Protein AF-A0A0N1HDZ0-F1 (afdb_monomer)

Secondary structure (DSSP, 8-state):
--EEEEETTEEEEE-SS--TT--PPPTT-S-HHHHHHHHHHTS-HHHHHHTS-GGG--SSSS-HHHHHHHHHHHTSTT---EE--S-TT-S---HHHHHTT-SEEEEETTEEEEEEEEEE-TTS--EEEEE-TTT--EEEEEHHHHHHHH---EEEEE-

Radius of gyration: 14.87 Å; Cα contacts (8 Å, |Δi|>4): 315; chains: 1; bounding box: 34×30×40 Å

pLDDT: mean 76.7, std 12.94, range [43.31, 93.0]

Sequence (159 aa):
MSIQWQDNGYTFYGKESLPLTARMQDPGSMECWAFCLGAVAGLPWSTVATHTALGDLTHGQNTANTNLLVERLNQLPGGPTLRLPARWYSPDWDGNKLRQMFPAAVAIDHHFVVALAIGKALGQPDAVRYWDPADAQIHTVTVDRFRQDFNPEFSVTRV

Foldseek 3Di:
DWDWDDDPQWTKTFAPDWPPLQAADDPPDLQLVLSQCCRQFVHHSVVLVVQADPVLDPDDPPDPSVVVSQVSQCPPDVGFAKDWDFDPPDVPPDSVVQNQFPQKWWQWDSHIKTWGIWIDHPPDAIKTWIAGSNVRDIDIDGPVCCCVVTVIHTIMHTD

Mean predicted aligned error: 7.42 Å

Structure (mmCIF, N/CA/C/O backbone):
data_AF-A0A0N1HDZ0-F1
#
_entry.id   AF-A0A0N1HDZ0-F1
#
loop_
_atom_site.group_PDB
_atom_site.id
_atom_site.type_symbol
_atom_site.label_atom_id
_atom_site.label_alt_id
_atom_site.label_comp_id
_atom_site.label_asym_id
_atom_site.label_entity_id
_atom_site.label_seq_id
_atom_site.pdbx_PDB_ins_code
_atom_site.Cartn_x
_atom_site.Cartn_y
_atom_site.Cartn_z
_atom_site.occupancy
_atom_site.B_iso_or_equiv
_atom_site.auth_seq_id
_atom_site.auth_comp_id
_atom_site.auth_asym_id
_atom_site.auth_atom_id
_atom_site.pdbx_PDB_model_num
ATOM 1 N N . MET A 1 1 ? -0.170 -17.285 6.762 1.00 47.69 1 MET A N 1
ATOM 2 C CA . MET A 1 1 ? -0.788 -17.061 8.090 1.00 47.69 1 MET A CA 1
ATOM 3 C C . MET A 1 1 ? -0.928 -15.562 8.322 1.00 47.69 1 MET A C 1
ATOM 5 O O . MET A 1 1 ? 0.073 -14.862 8.179 1.00 47.69 1 MET A O 1
ATOM 9 N N . SER A 1 2 ? -2.142 -15.066 8.598 1.00 54.31 2 SER A N 1
ATOM 10 C CA . SER A 1 2 ? -2.330 -13.698 9.108 1.00 54.31 2 SER A CA 1
ATOM 11 C C . SER A 1 2 ? -2.037 -13.709 10.603 1.00 54.31 2 SER A C 1
ATOM 13 O O . SER A 1 2 ? -2.593 -14.549 11.316 1.00 54.31 2 SER A O 1
ATOM 15 N N . ILE A 1 3 ? -1.180 -12.809 11.065 1.00 75.00 3 ILE A N 1
ATOM 16 C CA . ILE A 1 3 ? -0.841 -12.688 12.481 1.00 75.00 3 ILE A CA 1
ATOM 17 C C . ILE A 1 3 ? -1.828 -11.685 13.081 1.00 75.00 3 ILE A C 1
ATOM 19 O O . ILE A 1 3 ? -2.137 -10.667 12.457 1.00 75.00 3 ILE A O 1
ATOM 23 N N . GLN A 1 4 ? -2.372 -12.012 14.253 1.00 86.31 4 GLN A N 1
ATOM 24 C CA . GLN A 1 4 ? -3.048 -11.032 15.096 1.00 86.31 4 GLN A CA 1
ATOM 25 C C . GLN A 1 4 ? -2.147 -10.730 16.287 1.00 86.31 4 GLN A C 1
ATOM 27 O O . GLN A 1 4 ? -1.547 -11.652 16.842 1.00 86.31 4 GLN A O 1
ATOM 32 N N . TRP A 1 5 ? -2.052 -9.466 16.672 1.00 89.06 5 TRP A N 1
ATOM 33 C CA . TRP A 1 5 ? -1.257 -9.043 17.822 1.00 89.06 5 TRP A CA 1
ATOM 34 C C . TRP A 1 5 ? -1.881 -7.812 18.472 1.00 89.06 5 TRP A C 1
ATOM 36 O O . TRP A 1 5 ? -2.737 -7.150 17.881 1.00 89.06 5 TRP A O 1
ATOM 46 N N . GLN A 1 6 ? -1.481 -7.533 19.709 1.00 90.62 6 GLN A N 1
ATOM 47 C CA . GLN A 1 6 ? -1.923 -6.351 20.438 1.00 90.62 6 GLN A CA 1
ATOM 48 C C . GLN A 1 6 ? -0.822 -5.296 20.439 1.00 90.62 6 GLN A C 1
ATOM 50 O O . GLN A 1 6 ? 0.330 -5.616 20.716 1.00 90.62 6 GLN A O 1
ATOM 55 N N . ASP A 1 7 ? -1.183 -4.050 20.144 1.00 87.69 7 ASP A N 1
ATOM 56 C CA . ASP A 1 7 ? -0.290 -2.895 20.252 1.00 87.69 7 ASP A CA 1
ATOM 57 C C . ASP A 1 7 ? -1.113 -1.609 20.436 1.00 87.69 7 ASP A C 1
ATOM 59 O O . ASP A 1 7 ? -2.183 -1.471 19.842 1.00 87.69 7 ASP A O 1
ATOM 63 N N . ASN A 1 8 ? -0.637 -0.680 21.269 1.00 84.12 8 ASN A N 1
ATOM 64 C CA . ASN A 1 8 ? -1.257 0.628 21.537 1.00 84.12 8 ASN A CA 1
ATOM 65 C C . ASN A 1 8 ? -2.778 0.595 21.805 1.00 84.12 8 ASN A C 1
ATOM 67 O O . ASN A 1 8 ? -3.513 1.487 21.390 1.00 84.12 8 ASN A O 1
ATOM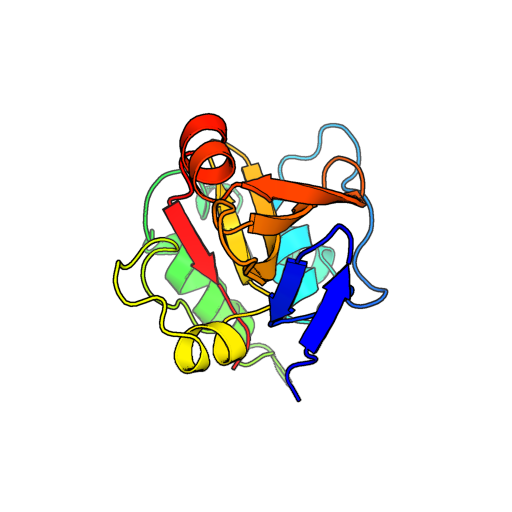 71 N N . GLY A 1 9 ? -3.268 -0.443 22.490 1.00 87.25 9 GLY A N 1
ATOM 72 C CA . GLY A 1 9 ? -4.691 -0.601 22.820 1.00 87.25 9 GLY A CA 1
ATOM 73 C C . GLY A 1 9 ? -5.566 -1.175 21.697 1.00 87.25 9 GLY A C 1
ATOM 74 O O . GLY A 1 9 ? -6.767 -1.337 21.903 1.00 87.25 9 GLY A O 1
ATOM 75 N N . TYR A 1 10 ? -4.984 -1.536 20.552 1.00 90.50 10 TYR A N 1
ATOM 76 C CA . TYR A 1 10 ? -5.660 -2.183 19.428 1.00 90.50 10 TYR A CA 1
ATOM 77 C C . TYR A 1 10 ? -5.313 -3.664 19.336 1.00 90.50 10 TYR A C 1
ATOM 79 O O . TYR A 1 10 ? -4.206 -4.088 19.662 1.00 90.50 10 TYR A O 1
ATOM 87 N N . THR A 1 11 ? -6.252 -4.453 18.813 1.00 90.75 11 THR A N 1
ATOM 88 C CA . THR A 1 11 ? -5.950 -5.763 18.226 1.00 90.75 11 THR A CA 1
ATOM 89 C C . THR A 1 11 ? -5.789 -5.587 16.721 1.00 90.75 11 THR A C 1
ATOM 91 O O . THR A 1 11 ? -6.763 -5.282 16.028 1.00 90.75 11 THR A O 1
ATOM 94 N N . PHE A 1 12 ? -4.566 -5.753 16.223 1.00 89.12 12 PHE A N 1
ATOM 95 C CA . PHE A 1 12 ? -4.237 -5.650 14.804 1.00 89.12 12 PHE A CA 1
ATOM 96 C C . PHE A 1 12 ? -4.409 -6.985 14.084 1.00 89.12 12 PHE A C 1
ATOM 98 O O . PHE A 1 12 ? -4.091 -8.043 14.624 1.00 89.12 12 PHE A O 1
ATOM 105 N N . TYR A 1 13 ? -4.881 -6.917 12.840 1.00 86.75 13 TYR A N 1
ATOM 106 C CA . TYR A 1 13 ? -5.035 -8.048 11.931 1.00 86.75 13 TYR A CA 1
ATOM 107 C C . TYR A 1 13 ? -4.288 -7.757 10.626 1.00 86.75 13 TYR A C 1
ATOM 109 O O . TYR A 1 13 ? -4.676 -6.853 9.883 1.00 86.75 13 TYR A O 1
ATOM 117 N N . GLY A 1 14 ? -3.230 -8.521 10.333 1.00 86.44 14 GLY A N 1
ATOM 118 C CA . GLY A 1 14 ? -2.449 -8.349 9.103 1.00 86.44 14 GLY A CA 1
ATOM 119 C C . GLY A 1 14 ? -1.011 -8.859 9.207 1.00 86.44 14 GLY A C 1
ATOM 120 O O . GLY A 1 14 ? -0.774 -10.015 9.581 1.00 86.44 14 GLY A O 1
ATOM 121 N N . LYS A 1 15 ? -0.059 -8.000 8.834 1.00 85.12 15 LYS A N 1
ATOM 122 C CA . LYS A 1 15 ? 1.391 -8.204 8.933 1.00 85.12 15 LYS A CA 1
ATOM 123 C C . LYS A 1 15 ? 2.004 -7.205 9.905 1.00 85.12 15 LYS A C 1
ATOM 125 O O . LYS A 1 15 ? 1.734 -6.017 9.814 1.00 85.12 15 LYS A O 1
ATOM 130 N N . GLU A 1 16 ? 2.855 -7.690 10.798 1.00 82.19 16 GLU A N 1
ATOM 131 C CA . GLU A 1 16 ? 3.542 -6.849 11.784 1.00 82.19 16 GLU A CA 1
ATOM 132 C C . GLU A 1 16 ? 4.690 -6.035 11.165 1.00 82.19 16 GLU A C 1
ATOM 134 O O . GLU A 1 16 ? 4.979 -4.924 11.601 1.00 82.19 16 GLU A O 1
ATOM 139 N N . SER A 1 17 ? 5.307 -6.563 10.106 1.00 80.19 17 SER A N 1
ATOM 140 C CA . SER A 1 17 ? 6.440 -5.952 9.416 1.00 80.19 17 SER A CA 1
ATOM 141 C C . SER A 1 17 ? 6.417 -6.231 7.912 1.00 80.19 17 SER A C 1
ATOM 143 O O . SER A 1 17 ? 5.708 -7.119 7.423 1.00 80.19 17 SER A O 1
ATOM 145 N N . LEU A 1 18 ? 7.206 -5.450 7.172 1.00 76.12 18 LEU A N 1
ATOM 146 C CA . LEU A 1 18 ? 7.520 -5.706 5.769 1.00 76.12 18 LEU A CA 1
ATOM 147 C C . LEU A 1 18 ? 8.693 -6.684 5.622 1.00 76.12 18 LEU A C 1
ATOM 149 O O . LEU A 1 18 ? 9.494 -6.830 6.548 1.00 76.12 18 LEU A O 1
ATOM 153 N N . PRO A 1 19 ? 8.832 -7.346 4.457 1.00 69.25 19 PRO A N 1
ATOM 154 C CA . PRO A 1 19 ? 10.052 -8.077 4.137 1.00 69.25 19 PRO A CA 1
ATOM 155 C C . PRO A 1 19 ? 11.285 -7.160 4.191 1.00 69.25 19 PRO A C 1
ATOM 157 O O . PRO A 1 19 ? 11.195 -5.968 3.908 1.00 69.25 19 PRO A O 1
ATOM 160 N N . LEU A 1 20 ? 12.454 -7.745 4.487 1.00 60.16 20 LEU A N 1
ATOM 161 C CA . LEU A 1 20 ? 13.751 -7.051 4.619 1.00 60.16 20 LEU A CA 1
ATOM 162 C C . LEU A 1 20 ? 14.170 -6.236 3.381 1.00 60.16 20 LEU A C 1
ATOM 164 O O . LEU A 1 20 ? 15.104 -5.444 3.445 1.00 60.16 20 LEU A O 1
ATOM 168 N N . THR A 1 21 ? 13.505 -6.447 2.247 1.00 63.72 21 THR A N 1
ATOM 169 C CA . THR A 1 21 ? 13.717 -5.699 1.005 1.00 63.72 21 THR A CA 1
ATOM 170 C C . THR A 1 21 ? 13.094 -4.301 1.024 1.00 63.72 21 THR A C 1
ATOM 172 O O . THR A 1 21 ? 13.402 -3.500 0.142 1.00 63.72 21 THR A O 1
ATOM 175 N N . ALA A 1 22 ? 12.239 -3.988 2.004 1.00 66.56 22 ALA A N 1
ATOM 176 C CA . ALA A 1 22 ? 11.711 -2.646 2.205 1.00 66.56 22 ALA A CA 1
ATOM 177 C C . ALA A 1 22 ? 12.818 -1.725 2.742 1.00 66.56 22 ALA A C 1
ATOM 179 O O . ALA A 1 22 ? 13.319 -1.907 3.850 1.00 66.56 22 ALA A O 1
ATOM 180 N N . ARG A 1 23 ? 13.204 -0.733 1.937 1.00 77.81 23 ARG A N 1
ATOM 181 C CA . ARG A 1 23 ? 14.175 0.309 2.293 1.00 77.81 23 ARG A CA 1
ATOM 182 C C . ARG A 1 23 ? 13.561 1.685 2.054 1.00 77.81 23 ARG A C 1
ATOM 184 O O . ARG A 1 23 ? 12.605 1.797 1.290 1.00 77.81 23 ARG A O 1
ATOM 191 N N . MET A 1 24 ? 14.150 2.708 2.666 1.00 82.88 24 MET A N 1
ATOM 192 C CA . MET A 1 24 ? 13.796 4.102 2.398 1.00 82.88 24 MET A CA 1
ATOM 193 C C . MET A 1 24 ? 13.996 4.422 0.916 1.00 82.88 24 MET A C 1
ATOM 195 O O . MET A 1 24 ? 15.003 4.026 0.318 1.00 82.88 24 MET A O 1
ATOM 199 N N . GLN A 1 25 ? 13.027 5.115 0.337 1.00 81.25 25 GLN A N 1
ATOM 200 C CA . GLN A 1 25 ? 13.143 5.695 -0.985 1.00 81.25 25 GLN A CA 1
ATOM 201 C C . GLN A 1 25 ? 14.222 6.780 -0.969 1.00 81.25 25 GLN A C 1
ATOM 203 O O . GLN A 1 25 ? 14.331 7.559 -0.023 1.00 81.25 25 GLN A O 1
ATOM 208 N N . ASP A 1 26 ? 15.032 6.829 -2.026 1.00 80.56 26 ASP A N 1
ATOM 209 C CA . ASP A 1 26 ? 16.070 7.846 -2.141 1.00 80.56 26 ASP A CA 1
ATOM 210 C C . ASP A 1 26 ? 15.406 9.246 -2.224 1.00 80.56 26 ASP A C 1
ATO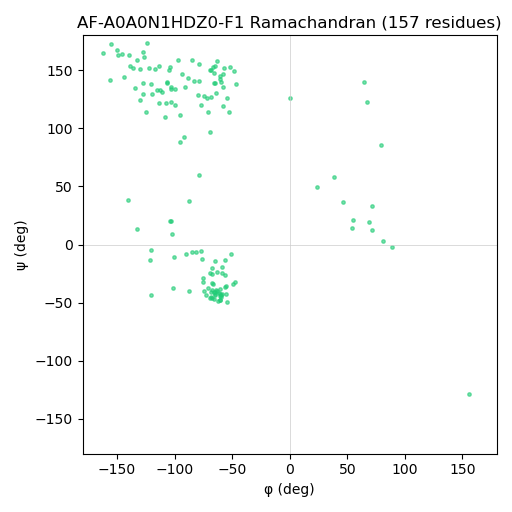M 212 O O . ASP A 1 26 ? 14.469 9.427 -3.015 1.00 80.56 26 ASP A O 1
ATOM 216 N N . PRO A 1 27 ? 15.839 10.241 -1.419 1.00 75.25 27 PRO A N 1
ATOM 217 C CA . PRO A 1 27 ? 15.208 11.559 -1.395 1.00 75.25 27 PRO A CA 1
ATOM 218 C C . PRO A 1 27 ? 15.140 12.194 -2.791 1.00 75.25 27 PRO A C 1
ATOM 220 O O . PRO A 1 27 ? 16.156 12.317 -3.474 1.00 75.25 27 PRO A O 1
ATOM 223 N N . GLY A 1 28 ? 13.942 12.608 -3.214 1.00 67.94 28 GLY A N 1
ATOM 224 C CA . GLY A 1 28 ? 13.703 13.213 -4.531 1.00 67.94 28 GLY A CA 1
ATOM 225 C C . GLY A 1 28 ? 13.377 12.229 -5.663 1.00 67.94 28 GLY A C 1
ATOM 226 O O . GLY A 1 28 ? 13.083 12.674 -6.770 1.00 67.94 28 GLY A O 1
ATOM 227 N N . SER A 1 29 ? 13.378 10.914 -5.413 1.00 78.12 29 SER A N 1
ATOM 228 C CA . SER A 1 29 ? 12.808 9.941 -6.354 1.00 78.12 29 SER A CA 1
ATOM 229 C C . SER A 1 29 ? 11.274 10.073 -6.412 1.00 78.12 29 SER A C 1
ATOM 231 O O . SER A 1 29 ? 10.622 10.409 -5.425 1.00 78.12 29 SER A O 1
ATOM 233 N N . MET A 1 30 ? 10.683 9.762 -7.567 1.00 76.94 30 MET A N 1
ATOM 234 C CA . MET A 1 30 ? 9.226 9.701 -7.786 1.00 76.94 30 MET A CA 1
ATOM 235 C C . MET A 1 30 ? 8.696 8.255 -7.847 1.00 76.94 30 MET A C 1
ATOM 237 O O . MET A 1 30 ? 7.641 7.977 -8.413 1.00 76.94 30 MET A O 1
ATOM 241 N N . GLU A 1 31 ? 9.454 7.305 -7.303 1.00 80.81 31 GLU A N 1
ATOM 242 C CA . GLU A 1 31 ? 9.231 5.865 -7.457 1.00 80.81 31 GLU A CA 1
ATOM 243 C C . GLU A 1 31 ? 8.605 5.200 -6.225 1.00 80.81 31 GLU A C 1
ATOM 245 O O . GLU A 1 31 ? 8.702 3.985 -6.085 1.00 80.81 31 GLU A O 1
ATOM 250 N N . CYS A 1 32 ? 7.946 5.939 -5.325 1.00 83.88 32 CYS A N 1
ATOM 251 C CA . CYS A 1 32 ? 7.328 5.390 -4.105 1.00 83.88 32 CYS A CA 1
ATOM 252 C C . CYS A 1 32 ? 6.451 4.152 -4.379 1.00 83.88 32 CYS A C 1
ATOM 254 O O . CYS A 1 32 ? 6.445 3.190 -3.604 1.00 83.88 32 CYS A O 1
ATOM 256 N N . TRP A 1 33 ? 5.790 4.125 -5.538 1.00 83.62 33 TRP A N 1
ATOM 257 C CA . TRP A 1 33 ? 5.042 2.986 -6.064 1.00 83.62 33 TRP A CA 1
ATOM 258 C C . TRP A 1 33 ? 5.900 1.728 -6.258 1.00 83.62 33 TRP A C 1
ATOM 260 O O . TRP A 1 33 ? 5.464 0.639 -5.893 1.00 83.62 33 TRP A O 1
ATOM 270 N N . ALA A 1 34 ? 7.122 1.846 -6.783 1.00 84.06 34 ALA A N 1
ATOM 271 C CA . ALA A 1 34 ? 8.022 0.725 -7.050 1.00 84.06 34 ALA A CA 1
ATOM 272 C C . ALA A 1 34 ? 8.496 0.087 -5.745 1.00 84.06 34 ALA A C 1
ATOM 274 O O . ALA A 1 34 ? 8.573 -1.138 -5.633 1.00 84.06 34 ALA A O 1
ATOM 275 N N . PHE A 1 35 ? 8.763 0.920 -4.738 1.00 87.62 35 PHE A N 1
ATOM 276 C CA . PHE A 1 35 ? 9.121 0.473 -3.396 1.00 87.62 35 PHE A CA 1
ATOM 277 C C . PHE A 1 35 ? 7.945 -0.249 -2.729 1.00 87.62 35 PHE A C 1
ATOM 279 O O . PHE A 1 35 ? 8.122 -1.356 -2.220 1.00 87.62 35 PHE A O 1
ATOM 286 N N . CYS A 1 36 ? 6.735 0.312 -2.794 1.00 87.81 36 CYS A N 1
ATOM 287 C CA . CYS A 1 36 ? 5.547 -0.298 -2.194 1.00 87.81 36 CYS A CA 1
ATOM 288 C C . CYS A 1 36 ? 5.132 -1.603 -2.884 1.00 87.81 36 CYS A C 1
ATOM 290 O O . CYS A 1 36 ? 4.883 -2.611 -2.220 1.00 87.81 36 CYS A O 1
ATOM 292 N N . LEU A 1 37 ? 5.093 -1.617 -4.218 1.00 84.69 37 LEU A N 1
ATOM 293 C CA . LEU A 1 37 ? 4.783 -2.816 -4.995 1.00 84.69 37 LEU A CA 1
ATOM 294 C C . LEU A 1 37 ? 5.862 -3.881 -4.820 1.00 84.69 37 LEU A C 1
ATOM 296 O O . LEU A 1 37 ? 5.523 -5.046 -4.632 1.00 84.69 37 LEU A O 1
ATOM 300 N N . GLY A 1 38 ? 7.142 -3.497 -4.805 1.00 84.69 38 GLY A N 1
ATOM 301 C CA . GLY A 1 38 ? 8.252 -4.403 -4.516 1.00 84.69 38 GLY A CA 1
ATOM 302 C C . GLY A 1 38 ? 8.124 -5.037 -3.132 1.00 84.69 38 GLY A C 1
ATOM 303 O O . GLY A 1 38 ? 8.225 -6.257 -2.999 1.00 84.69 38 GLY A O 1
ATOM 304 N N . ALA A 1 39 ? 7.796 -4.244 -2.111 1.00 87.00 39 ALA A N 1
ATOM 305 C CA . ALA A 1 39 ? 7.596 -4.733 -0.750 1.00 87.00 39 ALA A CA 1
ATOM 306 C C . ALA A 1 39 ? 6.445 -5.751 -0.648 1.00 87.00 39 ALA A C 1
ATOM 308 O O . ALA A 1 39 ? 6.590 -6.779 0.013 1.00 87.00 39 ALA A O 1
ATOM 309 N N . VAL A 1 40 ? 5.322 -5.518 -1.331 1.00 86.69 40 VAL A N 1
ATOM 310 C CA . VAL A 1 40 ? 4.175 -6.448 -1.332 1.00 86.69 40 VAL A CA 1
ATOM 311 C C . VAL A 1 40 ? 4.441 -7.691 -2.183 1.00 86.69 40 VAL A C 1
ATOM 313 O O . VAL A 1 40 ? 4.103 -8.809 -1.790 1.00 86.69 40 VAL A O 1
ATOM 316 N N . ALA A 1 41 ? 5.081 -7.515 -3.336 1.00 82.75 41 ALA A N 1
ATOM 317 C CA . ALA A 1 41 ? 5.471 -8.595 -4.233 1.00 82.75 41 ALA A CA 1
ATOM 318 C C . ALA A 1 41 ? 6.585 -9.480 -3.654 1.00 82.75 41 ALA A C 1
ATOM 320 O O . ALA A 1 41 ? 6.695 -10.650 -4.020 1.00 82.75 41 ALA A O 1
ATOM 321 N N . GLY A 1 42 ? 7.396 -8.948 -2.736 1.00 82.88 42 GLY A N 1
ATOM 322 C CA . GLY A 1 42 ? 8.653 -9.566 -2.320 1.00 82.88 42 GLY A CA 1
ATOM 323 C C . GLY A 1 42 ? 9.728 -9.483 -3.409 1.00 82.88 42 GLY A C 1
ATOM 324 O O . GLY A 1 42 ? 10.531 -10.400 -3.542 1.00 82.88 42 GLY A O 1
ATOM 325 N N . LEU A 1 43 ? 9.718 -8.409 -4.201 1.00 83.06 43 LEU A N 1
ATOM 326 C CA . LEU A 1 43 ? 10.684 -8.124 -5.262 1.00 83.06 43 LEU A CA 1
ATOM 327 C C . LEU A 1 43 ? 11.524 -6.886 -4.906 1.00 83.06 43 LEU A C 1
ATOM 329 O O . LEU A 1 43 ? 11.046 -6.003 -4.188 1.00 83.06 43 LEU A O 1
ATOM 333 N N . PRO A 1 44 ? 12.756 -6.764 -5.428 1.00 85.25 44 PRO A N 1
ATOM 334 C CA . PRO A 1 44 ? 13.493 -5.508 -5.370 1.00 85.25 44 PRO A CA 1
ATOM 335 C C . PRO A 1 44 ? 12.727 -4.383 -6.079 1.00 85.25 44 PRO A C 1
ATOM 337 O O . PRO A 1 44 ? 12.189 -4.584 -7.170 1.00 85.25 44 PRO A O 1
ATOM 340 N N . TRP A 1 45 ? 12.736 -3.179 -5.499 1.00 83.94 45 TRP A N 1
ATOM 341 C CA . TRP A 1 45 ? 12.102 -1.995 -6.099 1.00 83.94 45 TRP A CA 1
ATOM 342 C C . TRP A 1 45 ? 12.623 -1.724 -7.520 1.00 83.94 45 TRP A C 1
ATOM 344 O O . TRP A 1 45 ? 11.851 -1.352 -8.393 1.00 83.94 45 TRP A O 1
ATOM 354 N N . SER A 1 46 ? 13.908 -1.984 -7.781 1.00 85.06 46 SER A N 1
ATOM 355 C CA . SER A 1 46 ? 14.537 -1.784 -9.090 1.00 85.06 46 SER A CA 1
ATOM 356 C C . SER A 1 46 ? 13.999 -2.741 -10.156 1.00 85.06 46 SER A C 1
ATOM 358 O O . SER A 1 46 ? 13.858 -2.364 -11.321 1.00 85.06 46 SER A O 1
ATOM 360 N N . THR A 1 47 ? 13.634 -3.968 -9.772 1.00 84.69 47 THR A N 1
ATOM 361 C CA . THR A 1 47 ? 12.948 -4.912 -10.664 1.00 84.69 47 THR A CA 1
ATOM 362 C C . THR A 1 47 ? 11.575 -4.373 -11.047 1.00 84.69 47 THR A C 1
ATOM 364 O O . THR A 1 47 ? 11.201 -4.440 -12.211 1.00 84.69 47 THR A O 1
ATOM 367 N N . VAL A 1 48 ? 10.849 -3.779 -10.099 1.00 81.56 48 VAL A N 1
ATOM 368 C CA . VAL A 1 48 ? 9.550 -3.156 -10.380 1.00 81.56 48 VAL A CA 1
ATOM 369 C C . VAL A 1 48 ? 9.722 -1.904 -11.250 1.00 81.56 48 VAL A C 1
ATOM 371 O O . VAL A 1 48 ? 9.037 -1.760 -12.261 1.00 81.56 48 VAL A O 1
ATOM 374 N N . ALA A 1 49 ? 10.689 -1.044 -10.923 1.00 78.88 49 ALA A N 1
ATOM 375 C CA . ALA A 1 49 ? 10.954 0.202 -11.637 1.00 78.88 49 ALA A CA 1
ATOM 376 C C . ALA A 1 49 ? 11.298 -0.026 -13.118 1.00 78.88 49 ALA A C 1
ATOM 378 O O . ALA A 1 49 ? 10.754 0.632 -13.996 1.00 78.88 49 ALA A O 1
ATOM 379 N N . THR A 1 50 ? 12.139 -1.021 -13.409 1.00 78.62 50 THR A N 1
ATOM 380 C CA . THR A 1 50 ? 12.561 -1.358 -14.783 1.00 78.62 50 THR A CA 1
ATOM 381 C C . THR A 1 50 ? 11.443 -1.917 -15.667 1.00 78.62 50 THR A C 1
ATOM 383 O O . THR A 1 50 ? 11.559 -1.863 -16.889 1.00 78.62 50 THR A O 1
ATOM 386 N N . HIS A 1 51 ? 10.358 -2.425 -15.078 1.00 73.75 51 HIS A N 1
ATOM 387 C CA . HIS A 1 51 ? 9.229 -3.017 -15.806 1.00 73.75 51 HIS A CA 1
ATOM 388 C C . HIS A 1 51 ? 8.013 -2.079 -15.913 1.00 73.75 51 HIS A C 1
ATOM 390 O O . HIS A 1 51 ? 6.950 -2.484 -16.395 1.00 73.75 51 HIS A O 1
ATOM 396 N N . THR A 1 52 ? 8.174 -0.815 -15.510 1.00 65.56 52 THR A N 1
ATOM 397 C CA . THR A 1 52 ? 7.104 0.189 -15.485 1.00 65.56 52 THR A CA 1
ATOM 398 C C . THR A 1 52 ? 7.556 1.444 -16.224 1.00 65.56 52 THR A C 1
ATOM 400 O O . THR A 1 52 ? 8.630 1.970 -15.942 1.00 65.56 52 THR A O 1
ATOM 403 N N . ALA A 1 53 ? 6.760 1.961 -17.164 1.00 60.91 53 ALA A N 1
ATOM 404 C CA . ALA A 1 53 ? 7.036 3.281 -17.726 1.00 60.91 53 ALA A CA 1
ATOM 405 C C . ALA A 1 53 ? 6.543 4.358 -16.744 1.00 60.91 53 ALA A C 1
ATOM 407 O O . ALA A 1 53 ? 5.473 4.215 -16.167 1.00 60.91 53 ALA A O 1
ATOM 408 N N . LEU A 1 54 ? 7.273 5.463 -16.559 1.00 55.31 54 LEU A N 1
ATOM 409 C CA . LEU A 1 54 ? 6.880 6.538 -15.622 1.00 55.31 54 LEU A CA 1
ATOM 410 C C . LEU A 1 54 ? 5.472 7.121 -15.893 1.00 55.31 54 LEU A C 1
ATOM 412 O O . LEU A 1 54 ? 4.820 7.597 -14.969 1.00 55.31 54 LEU A O 1
ATOM 416 N N . GLY A 1 55 ? 4.984 7.052 -17.138 1.00 51.75 55 GLY A N 1
ATOM 417 C CA . GLY A 1 55 ? 3.622 7.460 -17.516 1.00 51.75 55 GLY A CA 1
ATOM 418 C C . GLY A 1 55 ? 2.523 6.457 -17.140 1.00 51.75 55 GLY A C 1
ATOM 419 O O . GLY A 1 55 ? 1.339 6.749 -17.300 1.00 51.75 55 GLY A O 1
ATOM 420 N N . ASP A 1 56 ? 2.891 5.283 -16.623 1.00 52.53 56 ASP A N 1
ATOM 421 C CA . ASP A 1 56 ? 1.952 4.217 -16.286 1.00 52.53 56 ASP A CA 1
ATOM 422 C C . ASP A 1 56 ? 1.266 4.442 -14.915 1.00 52.53 56 ASP A C 1
ATOM 424 O O . ASP A 1 56 ? 0.344 3.720 -14.547 1.00 52.53 56 ASP A O 1
ATOM 428 N N . LEU A 1 57 ? 1.667 5.453 -14.136 1.00 55.25 57 LEU A N 1
ATOM 429 C CA . LEU A 1 57 ? 1.177 5.638 -12.758 1.00 55.25 57 LEU A CA 1
ATOM 430 C C . LEU A 1 57 ? 0.727 7.067 -12.426 1.00 55.25 57 LEU A C 1
ATOM 432 O O . LEU A 1 57 ? 0.496 7.396 -11.264 1.00 55.25 57 LEU A O 1
ATOM 436 N N . THR A 1 58 ? 0.552 7.918 -13.437 1.00 48.88 58 THR A N 1
ATOM 437 C CA . THR A 1 58 ? -0.002 9.265 -13.259 1.00 48.88 58 THR A CA 1
ATOM 438 C C . THR A 1 58 ? -1.489 9.206 -12.890 1.00 48.88 58 THR A C 1
ATOM 440 O O . THR A 1 58 ? -2.332 9.117 -13.775 1.00 48.88 58 THR A O 1
ATOM 443 N N . HIS A 1 59 ? -1.757 9.302 -11.582 1.00 45.94 59 HIS A N 1
ATOM 444 C CA . HIS A 1 59 ? -3.032 9.602 -10.908 1.00 45.94 59 HIS A CA 1
ATOM 445 C C . HIS A 1 59 ? -4.195 8.610 -11.063 1.00 45.94 59 HIS A C 1
ATOM 447 O O . HIS A 1 59 ? -4.538 8.186 -12.161 1.00 45.94 59 HIS A O 1
ATOM 453 N N . GLY A 1 60 ? -4.923 8.384 -9.965 1.00 43.31 60 GLY A N 1
ATOM 454 C CA . GLY A 1 60 ? -6.379 8.491 -10.028 1.00 43.31 60 GLY A CA 1
ATOM 455 C C . GLY A 1 60 ? -7.130 7.309 -10.616 1.00 43.31 60 GLY A C 1
ATOM 456 O O . GLY A 1 60 ? -7.541 7.389 -11.765 1.00 43.31 60 GLY A O 1
A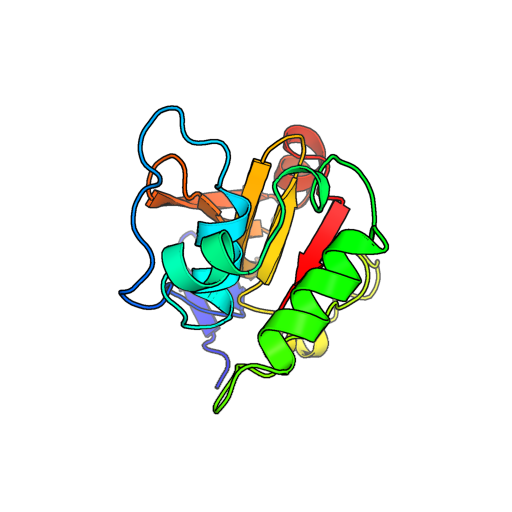TOM 457 N N . GLN A 1 61 ? -7.447 6.302 -9.794 1.00 45.75 61 GLN A N 1
ATOM 458 C CA . GLN A 1 61 ? -8.245 5.091 -10.105 1.00 45.75 61 GLN A CA 1
ATOM 459 C C . GLN A 1 61 ? -7.618 4.111 -11.089 1.00 45.75 61 GLN A C 1
ATOM 461 O O . GLN A 1 61 ? -7.459 4.462 -12.244 1.00 45.75 61 GLN A O 1
ATOM 466 N N . ASN A 1 62 ? -7.447 2.850 -10.658 1.00 51.88 62 ASN A N 1
ATOM 467 C CA . ASN A 1 62 ? -7.445 1.616 -11.466 1.00 51.88 62 ASN A CA 1
ATOM 468 C C . ASN A 1 62 ? -7.089 1.817 -12.951 1.00 51.88 62 ASN A C 1
ATOM 470 O O . ASN A 1 62 ? -7.838 1.404 -13.842 1.00 51.88 62 ASN A O 1
ATOM 474 N N . THR A 1 63 ? -5.992 2.532 -13.213 1.00 55.41 63 THR A N 1
ATOM 475 C CA . THR A 1 63 ? -5.716 2.995 -14.565 1.00 55.41 63 THR A CA 1
ATOM 476 C C . THR A 1 63 ? -5.404 1.743 -15.367 1.00 55.41 63 THR A C 1
ATOM 478 O O . THR A 1 63 ? -4.909 0.749 -14.816 1.00 55.41 63 THR A O 1
ATOM 481 N N . ALA A 1 64 ? -5.699 1.739 -16.668 1.00 57.25 64 ALA A N 1
ATOM 482 C CA . ALA A 1 64 ? -5.284 0.634 -17.538 1.00 57.25 64 ALA A CA 1
ATOM 483 C C . ALA A 1 64 ? -3.797 0.293 -17.317 1.00 57.25 64 ALA A C 1
ATOM 485 O O . ALA A 1 64 ? -3.405 -0.867 -17.316 1.00 57.25 64 ALA A O 1
ATOM 486 N N . ASN A 1 65 ? -3.009 1.315 -16.994 1.00 64.69 65 ASN A N 1
ATOM 487 C CA . ASN A 1 65 ? -1.593 1.232 -16.722 1.00 64.69 65 ASN A CA 1
ATOM 488 C C . ASN A 1 65 ? -1.235 0.543 -15.383 1.00 64.69 65 ASN A C 1
ATOM 490 O O . ASN A 1 65 ? -0.292 -0.244 -15.342 1.00 64.69 65 ASN A O 1
ATOM 494 N N . THR A 1 66 ? -2.010 0.742 -14.308 1.00 67.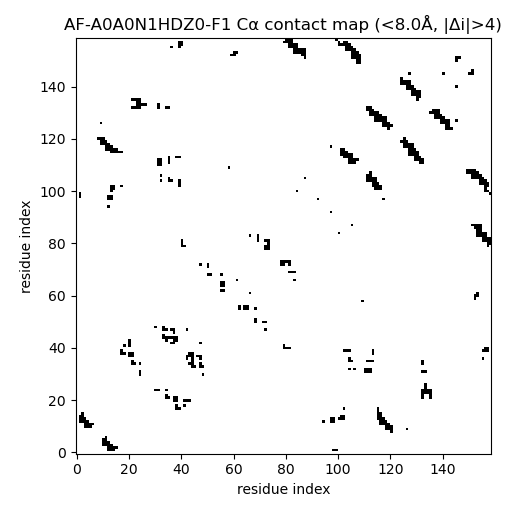50 66 THR A N 1
ATOM 495 C CA . THR A 1 66 ? -1.822 -0.002 -13.043 1.00 67.50 66 THR A CA 1
ATOM 496 C C . THR A 1 66 ? -2.178 -1.482 -13.209 1.00 67.50 66 THR A C 1
ATOM 498 O O . THR A 1 66 ? -1.462 -2.353 -12.715 1.00 67.50 66 THR A O 1
ATOM 501 N N . ASN A 1 67 ? -3.263 -1.781 -13.935 1.00 72.56 67 ASN A N 1
ATOM 502 C CA . ASN A 1 67 ? -3.633 -3.159 -14.278 1.00 72.56 67 ASN A CA 1
ATOM 503 C C . ASN A 1 67 ? -2.532 -3.825 -15.108 1.00 72.56 67 ASN A C 1
ATOM 505 O O . ASN A 1 67 ? -2.068 -4.907 -14.759 1.00 72.56 67 ASN A O 1
ATOM 509 N N . LEU A 1 68 ? -2.048 -3.128 -16.137 1.00 72.31 68 LEU A N 1
ATOM 510 C CA . LEU A 1 68 ? -0.959 -3.585 -16.993 1.00 72.31 68 LEU A CA 1
ATOM 511 C C . LEU A 1 68 ? 0.337 -3.820 -16.207 1.00 72.31 68 LEU A C 1
ATOM 513 O O . LEU A 1 68 ? 1.041 -4.791 -16.468 1.00 72.31 68 LEU A O 1
ATOM 517 N N . LEU A 1 69 ? 0.654 -2.973 -15.226 1.00 75.00 69 LEU A N 1
ATOM 518 C CA . LEU A 1 69 ? 1.793 -3.186 -14.338 1.00 75.00 69 LEU A CA 1
ATOM 519 C C . LEU A 1 69 ? 1.635 -4.470 -13.515 1.00 75.00 69 LEU A C 1
ATOM 521 O O . LEU A 1 69 ? 2.549 -5.290 -13.474 1.00 75.00 69 LEU A O 1
ATOM 525 N N . VAL A 1 70 ? 0.477 -4.672 -12.885 1.00 78.75 70 VAL A N 1
ATOM 526 C CA . VAL A 1 70 ? 0.193 -5.893 -12.115 1.00 78.75 70 VAL A CA 1
ATOM 527 C C . VAL A 1 70 ? 0.267 -7.134 -13.008 1.00 78.75 70 VAL A C 1
ATOM 529 O O . VAL A 1 70 ? 0.890 -8.122 -12.624 1.00 78.75 70 VAL A O 1
ATOM 532 N N . GLU A 1 71 ? -0.284 -7.075 -14.220 1.00 78.19 71 GLU A N 1
ATOM 533 C CA . GLU A 1 71 ? -0.176 -8.142 -15.220 1.00 78.19 71 GLU A CA 1
ATOM 534 C C . GLU A 1 71 ? 1.279 -8.428 -15.607 1.00 78.19 71 GLU A C 1
ATOM 536 O O . GLU A 1 71 ? 1.697 -9.586 -15.585 1.00 78.19 71 GLU A O 1
ATOM 541 N N . ARG A 1 72 ? 2.077 -7.394 -15.901 1.00 78.25 72 ARG A N 1
ATOM 542 C CA . ARG A 1 72 ? 3.506 -7.533 -16.234 1.00 78.25 72 ARG A CA 1
ATOM 543 C C . ARG A 1 72 ? 4.295 -8.165 -15.092 1.00 78.25 72 ARG A C 1
ATOM 545 O O . ARG A 1 72 ? 5.094 -9.064 -15.336 1.00 78.25 72 ARG A O 1
ATOM 552 N N . LEU A 1 73 ? 4.056 -7.736 -13.852 1.00 81.75 73 LEU A N 1
ATOM 553 C CA . LEU A 1 73 ? 4.708 -8.310 -12.672 1.00 81.75 73 LEU A CA 1
ATOM 554 C C . LEU A 1 73 ? 4.320 -9.783 -12.472 1.00 81.75 73 LEU A C 1
ATOM 556 O O . LEU A 1 73 ? 5.188 -10.599 -12.167 1.00 81.75 73 LEU A O 1
ATOM 560 N N . ASN A 1 74 ? 3.053 -10.137 -12.707 1.00 83.44 74 ASN A N 1
ATOM 561 C CA . ASN A 1 74 ? 2.569 -11.521 -12.644 1.00 83.44 74 ASN A CA 1
ATOM 562 C C . ASN A 1 74 ? 3.149 -12.418 -13.754 1.00 83.44 74 ASN A C 1
ATOM 564 O O . ASN A 1 74 ? 3.216 -13.633 -13.586 1.00 83.44 74 ASN A O 1
ATOM 568 N N . GLN A 1 75 ? 3.559 -11.840 -14.887 1.00 82.88 75 GLN A N 1
ATOM 569 C CA . GLN A 1 75 ? 4.151 -12.561 -16.022 1.00 82.88 75 GLN A CA 1
ATOM 570 C C . GLN A 1 75 ? 5.664 -12.793 -15.890 1.00 82.88 75 GLN A C 1
ATOM 572 O O . GLN A 1 75 ? 6.245 -13.497 -16.719 1.00 82.88 75 GLN A O 1
ATOM 577 N N . LEU A 1 76 ? 6.320 -12.230 -14.870 1.00 81.38 76 LEU A N 1
ATOM 578 C CA . LEU A 1 76 ? 7.742 -12.473 -14.636 1.00 81.38 76 LEU A CA 1
ATOM 579 C C . LEU A 1 76 ? 8.001 -13.976 -14.391 1.00 81.38 76 LEU A C 1
ATOM 581 O O . LEU A 1 76 ? 7.208 -14.635 -13.714 1.00 81.38 76 LEU A O 1
ATOM 585 N N . PRO A 1 77 ? 9.112 -14.552 -14.888 1.00 75.88 77 PRO A N 1
ATOM 586 C CA . PRO A 1 77 ? 9.495 -15.920 -14.547 1.00 75.88 77 PRO A CA 1
ATOM 587 C C . PRO A 1 77 ? 9.666 -16.084 -13.028 1.00 75.88 77 PRO A C 1
ATOM 589 O O . PRO A 1 77 ? 10.488 -15.403 -12.419 1.00 75.88 77 PRO A O 1
ATOM 592 N N . GLY A 1 78 ? 8.878 -16.969 -12.405 1.00 72.06 78 GLY A N 1
ATOM 593 C CA . GLY A 1 78 ? 8.826 -17.089 -10.937 1.00 72.06 78 GLY A CA 1
ATOM 594 C C . GLY A 1 78 ? 8.176 -15.886 -10.237 1.00 72.06 78 GLY A C 1
ATOM 595 O O . GLY A 1 78 ? 8.413 -15.664 -9.049 1.00 72.06 78 GLY A O 1
ATOM 596 N N . GLY A 1 79 ? 7.397 -15.099 -10.983 1.00 67.44 79 GLY A N 1
ATOM 597 C CA . GLY A 1 79 ? 6.780 -13.857 -10.547 1.00 67.44 79 GLY A CA 1
ATOM 598 C C . GLY A 1 79 ? 5.764 -14.032 -9.415 1.00 67.44 79 GLY A C 1
ATOM 599 O O . GLY A 1 79 ? 5.237 -15.126 -9.188 1.00 67.44 79 GLY A O 1
ATOM 600 N N . PRO A 1 80 ? 5.497 -12.952 -8.664 1.00 79.50 80 PRO A N 1
ATOM 601 C CA . PRO A 1 80 ? 4.484 -12.943 -7.619 1.00 79.50 80 PRO A CA 1
ATOM 602 C C . PRO A 1 80 ? 3.085 -13.130 -8.219 1.00 79.50 80 PRO A C 1
ATOM 604 O O . PRO A 1 80 ? 2.824 -12.712 -9.339 1.00 79.50 80 PRO A O 1
ATOM 607 N N . THR A 1 81 ? 2.154 -13.671 -7.434 1.00 83.50 81 THR A N 1
ATOM 608 C CA . THR A 1 81 ? 0.724 -13.600 -7.761 1.00 83.50 81 THR A CA 1
ATOM 609 C C . THR A 1 81 ? 0.139 -12.364 -7.090 1.00 83.50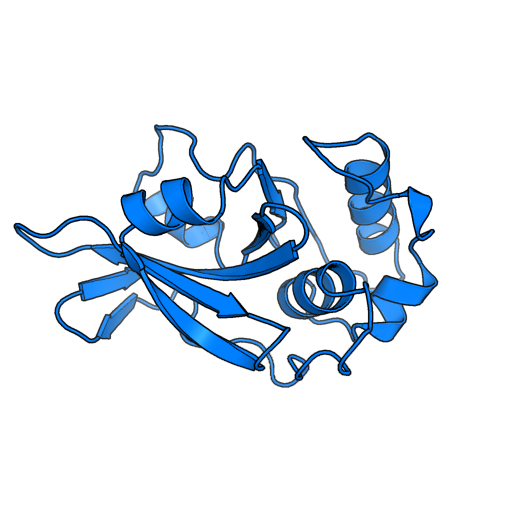 81 THR A C 1
ATOM 611 O O . THR A 1 81 ? -0.233 -12.401 -5.919 1.00 83.50 81 THR A O 1
ATOM 614 N N . LEU A 1 82 ? 0.102 -11.243 -7.800 1.00 81.62 82 LEU A N 1
ATOM 615 C CA . LEU A 1 82 ? -0.527 -10.003 -7.357 1.00 81.62 82 LEU A CA 1
ATOM 616 C C . LEU A 1 82 ? -1.968 -9.919 -7.860 1.00 81.62 82 LEU A C 1
ATOM 618 O O . LEU A 1 82 ? -2.298 -10.356 -8.964 1.00 81.62 82 LEU A O 1
ATOM 622 N N . ARG A 1 83 ? -2.827 -9.303 -7.052 1.00 77.38 83 ARG A N 1
ATOM 623 C CA . ARG A 1 83 ? -4.200 -8.943 -7.405 1.00 77.38 83 ARG A CA 1
ATOM 624 C C . ARG A 1 83 ? -4.465 -7.481 -7.072 1.00 77.38 83 ARG A C 1
ATOM 626 O O . ARG A 1 83 ? -3.922 -6.950 -6.103 1.00 77.38 83 ARG A O 1
ATOM 633 N N . LEU A 1 84 ? -5.364 -6.874 -7.837 1.00 70.12 84 LEU A N 1
ATOM 634 C CA . LEU A 1 84 ? -5.988 -5.590 -7.529 1.00 70.12 84 LEU A CA 1
ATOM 635 C C . LEU A 1 84 ? -7.326 -5.858 -6.831 1.00 70.12 84 LEU A C 1
ATOM 637 O O . LEU A 1 84 ? -8.343 -6.029 -7.507 1.00 70.12 84 LEU A O 1
ATOM 641 N N . PRO A 1 85 ? -7.371 -5.991 -5.493 1.00 59.62 85 PRO A N 1
ATOM 642 C CA . PRO A 1 85 ? -8.643 -5.974 -4.799 1.00 59.62 85 PRO A CA 1
ATOM 643 C C . PRO A 1 85 ? -9.260 -4.579 -4.959 1.00 59.62 85 PRO A C 1
ATOM 645 O O . PRO A 1 85 ? -8.572 -3.561 -4.895 1.00 59.62 85 PRO A O 1
ATOM 648 N N . ALA A 1 86 ? -10.570 -4.538 -5.196 1.00 54.50 86 ALA A N 1
ATOM 649 C CA . ALA A 1 86 ? -11.329 -3.298 -5.299 1.00 54.50 86 ALA A CA 1
ATOM 650 C C . ALA A 1 86 ? -11.031 -2.337 -4.129 1.00 54.50 86 ALA A C 1
ATOM 652 O O . ALA A 1 86 ? -10.745 -2.789 -3.023 1.00 54.50 86 ALA A O 1
ATOM 653 N N . ARG A 1 87 ? -11.125 -1.026 -4.418 1.00 59.28 87 ARG A N 1
ATOM 654 C CA . ARG A 1 87 ? -11.025 0.157 -3.532 1.00 59.28 87 ARG A CA 1
ATOM 655 C C . ARG A 1 87 ? -10.778 -0.144 -2.046 1.00 59.28 87 ARG A C 1
ATOM 657 O O . ARG A 1 87 ? -11.604 -0.779 -1.388 1.00 59.28 87 ARG A O 1
ATOM 664 N N . TRP A 1 88 ? -9.731 0.476 -1.493 1.00 55.12 88 TRP A N 1
AT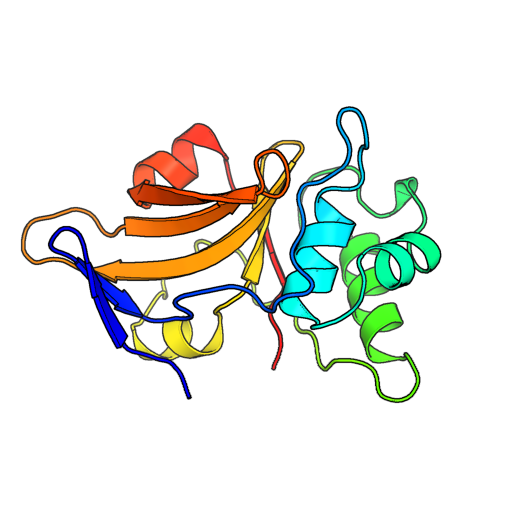OM 665 C CA . TRP A 1 88 ? -9.311 0.411 -0.081 1.00 55.12 88 TRP A CA 1
ATOM 666 C C . TRP A 1 88 ? -10.411 0.710 0.967 1.00 55.12 88 TRP A C 1
ATOM 668 O O . TRP A 1 88 ? -10.208 0.565 2.160 1.00 55.12 88 TRP A O 1
ATOM 678 N N . TYR A 1 89 ? -11.595 1.152 0.565 1.00 54.97 89 TYR A N 1
ATOM 679 C CA . TYR A 1 89 ? -12.685 1.532 1.466 1.00 54.97 89 TYR A CA 1
ATOM 680 C C . TYR A 1 89 ? -14.036 1.076 0.926 1.00 54.97 89 TYR A C 1
ATOM 682 O O . TYR A 1 89 ? -15.044 1.774 1.052 1.00 54.97 89 TYR A O 1
ATOM 690 N N . SER A 1 90 ? -14.078 -0.118 0.331 1.00 54.44 90 SER A N 1
ATOM 691 C CA . SER A 1 90 ? -15.343 -0.853 0.306 1.00 54.44 90 SER A CA 1
ATOM 692 C C . SER A 1 90 ? -15.965 -0.834 1.720 1.00 54.44 90 SER A C 1
ATOM 694 O O . SER A 1 90 ? -15.242 -0.956 2.699 1.00 54.44 90 SER A O 1
ATOM 696 N N . PRO A 1 91 ? -17.276 -0.645 1.890 1.00 46.06 91 PRO A N 1
ATOM 697 C CA . PRO A 1 91 ? -17.909 -0.749 3.207 1.00 46.06 91 PRO A CA 1
ATOM 698 C C . PRO A 1 91 ? -17.832 -2.176 3.792 1.00 46.06 91 PRO A C 1
ATOM 700 O O . PRO A 1 91 ? -18.014 -2.362 4.992 1.00 46.06 91 PRO A O 1
ATOM 703 N N . ASP A 1 92 ? -17.493 -3.179 2.975 1.00 51.59 92 ASP A N 1
ATOM 704 C CA . ASP A 1 92 ? -17.543 -4.603 3.332 1.00 51.59 92 ASP A CA 1
ATOM 705 C C . ASP A 1 92 ? -16.263 -5.129 4.010 1.00 51.59 92 ASP A C 1
ATOM 707 O O . ASP A 1 92 ? -15.834 -6.259 3.757 1.00 51.59 92 ASP A O 1
ATOM 711 N N . TRP A 1 93 ? -15.618 -4.325 4.859 1.00 56.88 93 TRP A N 1
ATOM 712 C CA . TRP A 1 93 ? -14.360 -4.668 5.545 1.00 56.88 93 TRP A CA 1
ATOM 713 C C . TRP A 1 93 ? -14.637 -5.584 6.747 1.00 56.88 93 TRP A C 1
ATOM 715 O O . TRP A 1 93 ? -14.365 -5.262 7.907 1.00 56.88 93 TRP A O 1
ATOM 725 N N . ASP A 1 94 ? -15.222 -6.752 6.465 1.00 54.94 94 ASP A N 1
ATOM 726 C CA . ASP A 1 94 ? -15.358 -7.825 7.442 1.00 54.94 94 ASP A CA 1
ATOM 727 C C . ASP A 1 94 ? -13.971 -8.371 7.832 1.00 54.94 94 ASP A C 1
ATOM 729 O O . ASP A 1 94 ? -13.023 -8.387 7.041 1.00 54.94 94 ASP A O 1
ATOM 733 N N . GLY A 1 95 ? -13.830 -8.811 9.085 1.00 52.41 95 GLY A N 1
ATOM 734 C CA . GLY A 1 95 ? -12.547 -9.245 9.651 1.00 52.41 95 GLY A CA 1
ATOM 735 C C . GLY A 1 95 ? -11.863 -10.401 8.908 1.00 52.41 95 GLY A C 1
ATOM 736 O O . GLY A 1 95 ? -10.654 -10.572 9.059 1.00 52.41 95 GLY A O 1
ATOM 737 N N . ASN A 1 96 ? -12.594 -11.179 8.104 1.00 54.94 96 ASN A N 1
ATOM 738 C CA . ASN A 1 96 ? -12.049 -12.300 7.340 1.00 54.94 96 ASN A CA 1
ATOM 739 C C . ASN A 1 96 ? -11.517 -11.855 5.971 1.00 54.94 96 ASN A C 1
ATOM 741 O O . ASN A 1 96 ? -10.432 -12.292 5.584 1.00 54.94 96 ASN A O 1
ATOM 745 N N . LYS A 1 97 ? -12.210 -10.946 5.274 1.00 58.38 97 LYS A N 1
ATOM 746 C CA . LYS A 1 97 ? -11.730 -10.308 4.035 1.00 58.38 97 LYS A CA 1
ATOM 747 C C . LYS A 1 97 ? -10.479 -9.473 4.287 1.00 58.38 97 LYS A C 1
ATOM 749 O O . LYS A 1 97 ? -9.519 -9.565 3.526 1.00 58.38 97 LYS A O 1
ATOM 754 N N . LEU A 1 98 ? -10.445 -8.757 5.411 1.00 55.56 98 LEU A N 1
ATOM 755 C CA . LEU A 1 98 ? -9.297 -7.964 5.854 1.00 55.56 98 LEU A CA 1
ATOM 756 C C . LEU A 1 98 ? -8.012 -8.789 5.930 1.00 55.56 98 LEU A C 1
ATOM 758 O O . LEU A 1 98 ? -7.005 -8.422 5.337 1.00 55.56 98 LEU A O 1
ATOM 762 N N . ARG A 1 99 ? -8.049 -9.958 6.579 1.00 57.06 99 ARG A N 1
ATOM 763 C CA . ARG A 1 99 ? -6.874 -10.835 6.762 1.00 57.06 99 ARG A CA 1
ATOM 764 C C . ARG A 1 99 ? -6.228 -11.291 5.455 1.00 57.06 99 ARG A C 1
ATOM 766 O O . ARG A 1 99 ? -5.050 -11.637 5.462 1.00 57.06 99 ARG A O 1
ATOM 773 N N . GLN A 1 100 ? -6.989 -11.319 4.365 1.00 57.88 100 GLN A N 1
ATOM 774 C CA . GLN A 1 100 ? -6.511 -11.742 3.052 1.00 57.88 100 GLN A CA 1
ATOM 775 C C . GLN A 1 100 ? -5.957 -10.577 2.221 1.00 57.88 100 GLN A C 1
ATOM 777 O O . GLN A 1 100 ? -5.404 -10.808 1.151 1.00 57.88 100 GLN A O 1
ATOM 782 N N . MET A 1 101 ? -6.120 -9.333 2.675 1.00 70.69 101 MET A N 1
ATOM 783 C CA . MET A 1 101 ? -5.742 -8.143 1.915 1.00 70.69 101 MET A CA 1
ATOM 784 C C . MET A 1 101 ? -4.412 -7.524 2.346 1.00 70.69 101 MET A C 1
ATOM 786 O O . MET A 1 101 ? -3.919 -6.661 1.634 1.00 70.69 101 MET A O 1
ATOM 790 N N . PHE A 1 102 ? -3.821 -7.941 3.470 1.00 80.56 102 PHE A N 1
ATOM 791 C CA . PHE A 1 102 ? -2.581 -7.346 3.977 1.00 80.56 102 PHE A CA 1
ATOM 792 C C . PHE A 1 102 ? -1.351 -8.254 3.777 1.00 80.56 102 PHE A C 1
ATOM 794 O O . PHE A 1 102 ? -1.424 -9.461 4.037 1.00 80.56 102 PHE A O 1
ATOM 801 N N . PRO A 1 103 ? -0.187 -7.693 3.399 1.00 85.94 103 PRO A N 1
ATOM 802 C CA . PRO A 1 103 ? 0.064 -6.269 3.185 1.00 85.94 103 PRO A CA 1
ATOM 803 C C . PRO A 1 103 ? -0.482 -5.808 1.824 1.00 85.94 103 PRO A C 1
ATOM 805 O O . PRO A 1 103 ? -0.626 -6.616 0.902 1.00 85.94 103 PRO A O 1
ATOM 808 N N . ALA A 1 104 ? -0.783 -4.517 1.696 1.00 85.88 104 ALA A N 1
ATOM 809 C CA . ALA A 1 104 ? -1.252 -3.934 0.444 1.00 85.88 104 ALA A CA 1
ATOM 810 C C . ALA A 1 104 ? -0.533 -2.629 0.123 1.00 85.88 104 ALA A C 1
ATOM 812 O O . ALA A 1 104 ? -0.431 -1.759 0.981 1.00 85.88 104 ALA A O 1
ATOM 813 N N . ALA A 1 105 ? -0.099 -2.466 -1.122 1.00 86.94 105 ALA A N 1
ATOM 814 C CA . ALA A 1 105 ? 0.381 -1.195 -1.633 1.00 86.94 105 ALA A CA 1
ATOM 815 C C . ALA A 1 105 ? -0.856 -0.348 -1.910 1.00 86.94 105 ALA A C 1
ATOM 817 O O . ALA A 1 105 ? -1.725 -0.776 -2.667 1.00 86.94 105 ALA A O 1
ATOM 818 N N . VAL A 1 106 ? -0.963 0.803 -1.262 1.00 84.12 106 VAL A N 1
ATOM 819 C CA . VAL A 1 106 ? -2.111 1.701 -1.347 1.00 84.12 106 VAL A CA 1
ATOM 820 C C . VAL A 1 106 ? -1.651 2.971 -2.035 1.00 84.12 106 VAL A C 1
ATOM 822 O O . VAL A 1 106 ? -0.724 3.631 -1.562 1.00 84.12 106 VAL A O 1
ATOM 825 N N . ALA A 1 107 ? -2.301 3.295 -3.148 1.00 80.00 107 ALA A N 1
ATOM 826 C CA . ALA A 1 107 ? -2.139 4.596 -3.772 1.00 80.00 107 ALA A CA 1
ATOM 827 C C . ALA A 1 107 ? -2.896 5.629 -2.944 1.00 80.00 107 ALA A C 1
ATOM 829 O O . ALA A 1 107 ? -4.080 5.442 -2.639 1.00 80.00 107 ALA A O 1
ATOM 830 N N . ILE A 1 108 ? -2.195 6.692 -2.589 1.00 78.12 108 ILE A N 1
ATOM 831 C CA . ILE A 1 108 ? -2.710 7.865 -1.898 1.00 78.12 108 ILE A CA 1
ATOM 832 C C . ILE A 1 108 ? -2.389 9.109 -2.727 1.00 78.12 108 ILE A C 1
ATOM 834 O O . ILE A 1 108 ? -1.694 9.014 -3.741 1.00 78.12 108 ILE A O 1
ATOM 838 N N . ASP A 1 109 ? -2.900 10.268 -2.321 1.00 76.06 109 ASP A N 1
ATOM 839 C CA . ASP A 1 109 ? -2.687 11.510 -3.057 1.00 76.06 109 ASP A CA 1
ATOM 840 C C . ASP A 1 109 ? -1.191 11.767 -3.318 1.00 76.06 109 ASP A C 1
ATOM 842 O O . ASP A 1 109 ? -0.393 11.927 -2.394 1.00 76.06 109 ASP A O 1
ATOM 846 N N . HIS A 1 110 ? -0.807 11.727 -4.598 1.00 74.44 110 HIS A N 1
ATOM 847 C CA . HIS A 1 110 ? 0.567 11.870 -5.096 1.00 74.44 110 HIS A CA 1
ATOM 848 C C . HIS A 1 110 ? 1.635 10.927 -4.492 1.00 74.44 110 HIS A C 1
ATOM 850 O O . HIS A 1 110 ? 2.827 11.154 -4.710 1.00 74.44 110 HIS A O 1
ATOM 856 N N . HIS A 1 111 ? 1.261 9.860 -3.776 1.00 83.94 111 HIS A N 1
ATOM 857 C CA . HIS A 1 111 ? 2.213 8.989 -3.073 1.00 83.94 111 HIS A CA 1
ATOM 858 C C . HIS A 1 111 ? 1.728 7.533 -2.970 1.00 83.94 111 HIS A C 1
ATOM 860 O O . HIS A 1 111 ? 0.574 7.212 -3.248 1.00 83.94 111 HIS A O 1
ATOM 866 N N . PHE A 1 112 ? 2.616 6.619 -2.583 1.00 85.44 112 PHE A N 1
ATOM 867 C CA . PHE A 1 112 ? 2.265 5.232 -2.280 1.00 85.44 112 PHE A CA 1
ATOM 868 C C . PHE A 1 112 ? 2.791 4.856 -0.907 1.00 85.44 112 PHE A C 1
ATOM 870 O O . PHE A 1 112 ? 3.931 5.156 -0.566 1.00 85.44 112 PHE A O 1
ATOM 877 N N . VAL A 1 113 ? 1.968 4.123 -0.165 1.00 89.00 113 VAL A N 1
ATOM 878 C CA . VAL A 1 113 ? 2.326 3.526 1.125 1.00 89.00 113 VAL A CA 1
ATOM 879 C C . VAL A 1 113 ? 1.999 2.039 1.115 1.00 89.00 113 VAL A C 1
ATOM 881 O O . VAL A 1 113 ? 1.254 1.560 0.256 1.00 89.00 113 VAL A O 1
ATOM 884 N N . VAL A 1 114 ? 2.514 1.281 2.082 1.00 90.12 114 VAL A N 1
ATOM 885 C CA . VAL A 1 114 ? 2.094 -0.110 2.286 1.00 90.12 114 VAL A CA 1
ATOM 886 C C . VAL A 1 114 ? 1.270 -0.214 3.552 1.00 90.12 114 VAL A C 1
ATOM 888 O O . VAL A 1 114 ? 1.796 -0.139 4.658 1.00 90.12 114 VAL A O 1
ATOM 891 N N . ALA A 1 115 ? -0.026 -0.446 3.414 1.00 89.56 115 ALA A N 1
ATOM 892 C CA . ALA A 1 115 ? -0.859 -0.787 4.548 1.00 89.56 115 ALA A CA 1
ATOM 893 C C . ALA A 1 115 ? -0.539 -2.212 5.022 1.00 89.56 115 ALA A C 1
ATOM 895 O O . ALA A 1 115 ? -0.568 -3.175 4.251 1.00 89.56 115 ALA A O 1
ATOM 896 N N . LEU A 1 116 ? -0.226 -2.338 6.308 1.00 89.69 116 LEU A N 1
ATOM 897 C CA . LEU A 1 116 ? 0.262 -3.566 6.934 1.00 89.69 116 LEU A CA 1
ATOM 898 C C . LEU A 1 116 ? -0.825 -4.293 7.712 1.00 89.69 116 LEU A C 1
ATOM 900 O O . LEU A 1 116 ? -0.863 -5.523 7.711 1.00 89.69 116 LEU A O 1
ATOM 904 N N . ALA A 1 117 ? -1.700 -3.548 8.384 1.00 88.62 117 ALA A N 1
ATOM 905 C CA . ALA A 1 117 ? -2.776 -4.117 9.180 1.00 88.62 117 ALA A CA 1
ATOM 906 C C . ALA A 1 117 ? -3.874 -3.102 9.490 1.00 88.62 117 ALA A C 1
ATOM 908 O O . ALA A 1 117 ? -3.673 -1.887 9.415 1.00 88.62 117 ALA A O 1
ATOM 909 N N . ILE A 1 118 ? -5.013 -3.636 9.924 1.00 87.44 118 ILE A N 1
ATOM 910 C CA . ILE A 1 118 ? -6.105 -2.880 10.536 1.00 87.44 118 ILE A CA 1
ATOM 911 C C . ILE A 1 118 ? -6.218 -3.235 12.019 1.00 87.44 118 ILE A C 1
ATOM 913 O O . ILE A 1 118 ? -6.193 -4.410 12.388 1.00 87.44 118 ILE A O 1
ATOM 917 N N . GLY A 1 119 ? -6.299 -2.217 12.866 1.00 89.31 119 GLY A N 1
ATOM 918 C CA . GLY A 1 119 ? -6.463 -2.315 14.309 1.00 89.31 119 GLY A CA 1
ATOM 919 C C . GLY A 1 119 ? -7.913 -2.083 14.701 1.00 89.31 119 GLY A C 1
ATOM 920 O O . GLY A 1 119 ? -8.528 -1.126 14.240 1.00 89.31 119 GLY A O 1
ATOM 921 N N . LYS A 1 120 ? -8.447 -2.935 15.580 1.00 88.62 120 LYS A N 1
ATOM 922 C CA . LYS A 1 120 ? -9.771 -2.755 16.193 1.00 88.62 120 LYS A CA 1
ATOM 923 C C . LYS A 1 120 ? -9.655 -2.680 17.710 1.00 88.62 120 LYS A C 1
ATOM 925 O O . LYS A 1 120 ? -8.910 -3.460 18.307 1.00 88.62 120 LYS A O 1
ATOM 930 N N . ALA A 1 121 ? -10.404 -1.772 18.324 1.00 88.12 121 ALA A N 1
ATOM 931 C CA . ALA A 1 121 ? -10.446 -1.582 19.770 1.00 88.12 121 ALA A CA 1
ATOM 932 C C . ALA A 1 121 ? -11.866 -1.221 20.224 1.00 88.12 121 ALA A C 1
ATOM 934 O O . ALA A 1 121 ? -12.603 -0.529 19.524 1.00 88.12 121 ALA A O 1
ATOM 935 N N . LEU A 1 122 ? -12.274 -1.706 21.400 1.00 86.38 122 LEU A N 1
ATOM 936 C CA . LEU A 1 122 ? -13.606 -1.419 21.929 1.00 86.38 122 LEU A CA 1
ATOM 937 C C . LEU A 1 122 ? -13.715 0.067 22.295 1.00 86.38 122 LEU A C 1
ATOM 939 O O . LEU A 1 122 ? -12.897 0.578 23.057 1.00 86.38 122 LEU A O 1
ATOM 943 N N . GLY A 1 123 ? -14.740 0.743 21.771 1.00 85.44 123 GLY A N 1
ATOM 944 C CA . GLY A 1 123 ? -14.996 2.156 22.064 1.00 85.44 123 GLY A CA 1
ATOM 945 C C . GLY A 1 123 ? -13.994 3.132 21.437 1.00 85.44 123 GLY A C 1
ATOM 946 O O . GLY A 1 123 ? -13.998 4.302 21.806 1.00 85.44 123 GLY A O 1
ATOM 947 N N . GLN A 1 124 ? -13.153 2.676 20.504 1.00 88.00 124 GLN A N 1
ATOM 948 C CA . GLN A 1 124 ? -12.220 3.519 19.756 1.00 88.00 124 GLN A CA 1
ATOM 949 C C . GLN A 1 124 ? -12.477 3.384 18.247 1.00 88.00 124 GLN A C 1
ATOM 951 O O . GLN A 1 124 ? -12.951 2.334 17.808 1.00 88.00 124 GLN A O 1
ATOM 956 N N . PRO A 1 125 ? -12.175 4.418 17.443 1.00 87.81 125 PRO A N 1
ATOM 957 C CA . PRO A 1 125 ? -12.201 4.305 15.988 1.00 87.81 125 PRO A CA 1
ATOM 958 C C . PRO A 1 125 ? -11.216 3.239 15.502 1.00 87.81 125 PRO A C 1
ATOM 960 O O . PRO A 1 125 ? -10.130 3.120 16.059 1.00 87.81 125 PRO A O 1
ATOM 963 N N . ASP A 1 126 ? -11.555 2.511 14.438 1.00 87.56 126 ASP A N 1
ATOM 964 C CA . ASP A 1 126 ? -10.619 1.573 13.811 1.00 87.56 126 ASP A CA 1
ATOM 965 C C . ASP A 1 126 ? -9.339 2.307 13.353 1.00 87.56 126 ASP A C 1
ATOM 967 O O . ASP A 1 126 ? -9.376 3.471 12.937 1.00 87.56 126 ASP A O 1
ATOM 971 N N . ALA A 1 127 ? -8.199 1.620 13.411 1.00 89.25 127 ALA A N 1
ATOM 972 C CA . ALA A 1 127 ? -6.885 2.163 13.075 1.00 89.25 127 ALA A CA 1
ATOM 973 C C . ALA A 1 127 ? -6.249 1.445 11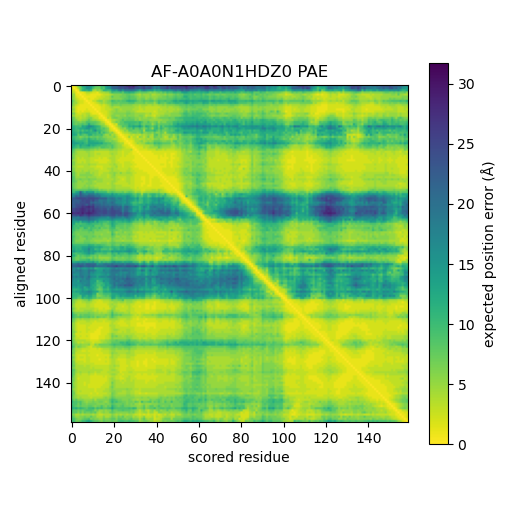.881 1.00 89.25 127 ALA A C 1
ATOM 975 O O . ALA A 1 127 ? -6.465 0.256 11.665 1.00 89.25 127 ALA A O 1
ATOM 976 N N . VAL A 1 128 ? -5.414 2.147 11.123 1.00 88.62 128 VAL A N 1
ATOM 977 C CA . VAL A 1 128 ? -4.568 1.588 10.066 1.00 88.62 128 VAL A CA 1
ATOM 978 C C . VAL A 1 128 ? -3.121 1.702 10.502 1.00 88.62 128 VAL A C 1
ATOM 980 O O . VAL A 1 128 ? -2.672 2.769 10.924 1.00 88.62 128 VAL A O 1
ATOM 983 N N . ARG A 1 129 ? -2.387 0.601 10.351 1.00 91.25 129 ARG A N 1
ATOM 984 C CA . ARG A 1 129 ? -0.931 0.596 10.434 1.00 91.25 129 ARG A CA 1
ATOM 985 C C . ARG A 1 129 ? -0.367 0.514 9.027 1.00 91.25 129 ARG A C 1
ATOM 987 O O . ARG A 1 129 ? -0.696 -0.423 8.296 1.00 91.25 129 ARG A O 1
ATOM 994 N N . TYR A 1 130 ? 0.454 1.480 8.645 1.00 91.31 130 TYR A N 1
ATOM 995 C CA . TYR A 1 130 ? 1.034 1.555 7.308 1.00 91.31 130 TYR A CA 1
ATOM 996 C C . TYR A 1 130 ? 2.516 1.904 7.377 1.00 91.31 130 TYR A C 1
ATOM 998 O O . TYR A 1 130 ? 2.972 2.532 8.323 1.00 91.31 130 TYR A O 1
ATOM 1006 N N . TRP A 1 131 ? 3.264 1.464 6.380 1.00 93.00 131 TRP A N 1
ATOM 1007 C CA . TRP A 1 131 ? 4.654 1.825 6.168 1.00 93.00 131 TRP A CA 1
ATOM 1008 C C . TRP A 1 131 ? 4.753 2.856 5.053 1.00 93.00 131 TRP A C 1
ATOM 1010 O O . TRP A 1 131 ? 4.113 2.686 4.010 1.00 93.00 131 TRP A O 1
ATOM 1020 N N . ASP A 1 132 ? 5.559 3.889 5.265 1.00 91.25 132 ASP A N 1
ATOM 1021 C CA . ASP A 1 132 ? 5.807 4.932 4.277 1.00 91.25 132 ASP A CA 1
ATOM 1022 C C . ASP A 1 132 ? 7.226 4.781 3.690 1.00 91.25 132 ASP A C 1
ATOM 1024 O O . ASP A 1 132 ? 8.207 4.798 4.437 1.00 91.25 132 ASP A O 1
ATOM 1028 N N . PRO A 1 133 ? 7.385 4.616 2.362 1.00 89.25 133 PRO A N 1
ATOM 1029 C CA . PRO A 1 133 ? 8.707 4.543 1.746 1.00 89.25 133 PRO A CA 1
ATOM 1030 C C . PRO A 1 133 ? 9.527 5.829 1.898 1.00 89.25 133 PRO A C 1
ATOM 1032 O O . PRO A 1 133 ? 10.752 5.749 1.831 1.00 89.25 133 PRO A O 1
ATOM 1035 N N . ALA A 1 134 ? 8.904 6.993 2.102 1.00 87.19 134 ALA A N 1
ATOM 1036 C CA . ALA A 1 134 ? 9.599 8.275 2.191 1.00 87.19 134 ALA A CA 1
ATOM 1037 C C . ALA A 1 134 ? 10.493 8.381 3.437 1.00 87.19 134 ALA A C 1
ATOM 1039 O O . ALA A 1 134 ? 11.566 8.977 3.369 1.00 87.19 134 ALA A O 1
ATOM 1040 N N . ASP A 1 135 ? 10.082 7.779 4.557 1.00 89.44 135 ASP A N 1
ATOM 1041 C CA . ASP A 1 135 ? 10.832 7.777 5.822 1.00 89.44 135 ASP A CA 1
ATOM 1042 C C . ASP A 1 135 ? 11.209 6.368 6.320 1.00 89.44 135 ASP A C 1
ATOM 1044 O O . ASP A 1 135 ? 11.930 6.213 7.313 1.00 89.44 135 ASP A O 1
ATOM 1048 N N . ALA A 1 136 ? 10.747 5.332 5.615 1.00 87.00 136 ALA A N 1
ATOM 1049 C CA . ALA A 1 136 ? 10.861 3.924 5.973 1.00 87.00 136 ALA A CA 1
ATOM 1050 C C . ALA A 1 136 ? 10.300 3.563 7.360 1.00 87.00 136 ALA A C 1
ATOM 1052 O O . ALA A 1 136 ? 10.666 2.518 7.908 1.00 87.00 136 ALA A O 1
ATOM 1053 N N . GLN A 1 137 ? 9.415 4.384 7.924 1.00 89.19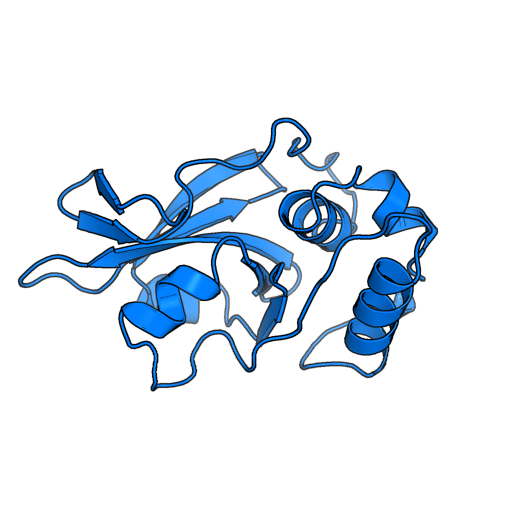 137 GLN A N 1
ATOM 1054 C CA . GLN A 1 137 ? 8.805 4.165 9.230 1.00 89.19 137 GLN A CA 1
ATOM 1055 C C . GLN A 1 137 ? 7.428 3.519 9.113 1.00 89.19 137 GLN A C 1
ATOM 1057 O O . GLN A 1 137 ? 6.756 3.563 8.081 1.00 89.19 137 GLN A O 1
ATOM 1062 N N . ILE A 1 138 ? 7.011 2.896 10.215 1.00 91.12 138 ILE A N 1
ATOM 1063 C CA . ILE A 1 138 ? 5.658 2.375 10.376 1.00 91.12 138 ILE A CA 1
ATOM 1064 C C . ILE A 1 138 ? 4.849 3.367 11.205 1.00 91.12 138 ILE A C 1
ATOM 1066 O O . ILE A 1 138 ? 5.144 3.615 12.373 1.00 91.12 138 ILE A O 1
ATOM 1070 N N . HIS A 1 139 ? 3.776 3.862 10.609 1.00 92.12 139 HIS A N 1
ATOM 1071 C CA . HIS A 1 139 ? 2.848 4.823 11.178 1.00 92.12 139 HIS A CA 1
ATOM 1072 C C . HIS A 1 139 ? 1.553 4.138 11.601 1.00 92.12 139 HIS A C 1
ATOM 1074 O O . HIS A 1 139 ? 1.156 3.108 11.051 1.00 92.12 139 HIS A O 1
ATOM 1080 N N . THR A 1 140 ? 0.877 4.715 12.59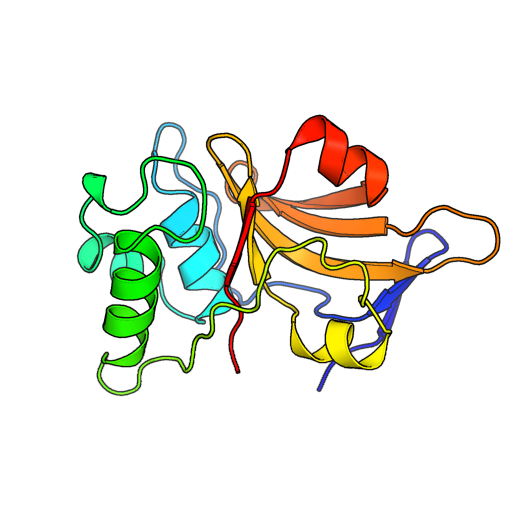4 1.00 92.31 140 THR A N 1
ATOM 1081 C CA . THR A 1 140 ? -0.463 4.293 13.022 1.00 92.31 140 THR A CA 1
ATOM 1082 C C . THR A 1 140 ? -1.367 5.510 13.110 1.00 92.31 140 THR A C 1
ATOM 1084 O O . THR A 1 140 ? -1.061 6.466 13.819 1.00 92.31 140 THR A O 1
ATOM 1087 N N . VAL A 1 141 ? -2.491 5.467 12.403 1.00 91.38 141 VAL A N 1
ATOM 1088 C CA . VAL A 1 141 ? -3.511 6.525 12.395 1.00 91.38 141 VAL A CA 1
ATOM 1089 C C . VAL A 1 141 ? -4.901 5.898 12.413 1.00 91.38 141 VAL A C 1
ATOM 1091 O O . VAL A 1 141 ? -5.052 4.717 12.106 1.00 91.38 141 VAL A O 1
ATOM 1094 N N . THR A 1 142 ? -5.938 6.664 12.749 1.00 89.56 142 THR A N 1
ATOM 1095 C CA . THR A 1 142 ? -7.316 6.178 12.589 1.00 89.56 142 THR A CA 1
ATOM 1096 C C . THR A 1 142 ? -7.651 6.006 11.107 1.00 89.56 142 THR A C 1
ATOM 1098 O O . THR A 1 142 ? -7.108 6.710 10.254 1.00 89.56 142 THR A O 1
ATOM 1101 N N . VAL A 1 143 ? -8.568 5.093 10.785 1.00 85.38 143 VAL A N 1
ATOM 1102 C CA . VAL A 1 143 ? -9.071 4.894 9.416 1.00 85.38 143 VAL A CA 1
ATOM 1103 C C . VAL A 1 143 ? -9.620 6.205 8.849 1.00 85.38 143 VAL A C 1
ATOM 1105 O O . VAL A 1 143 ? -9.330 6.541 7.705 1.00 85.38 143 VAL A O 1
ATOM 1108 N N . ASP A 1 144 ? -10.361 6.974 9.647 1.00 83.94 144 ASP A N 1
ATOM 1109 C CA . ASP A 1 144 ? -10.930 8.249 9.199 1.00 83.94 144 ASP A CA 1
ATOM 1110 C C . ASP A 1 144 ? -9.855 9.285 8.882 1.00 83.94 144 ASP A C 1
ATOM 1112 O O . ASP A 1 144 ? -9.922 9.930 7.836 1.00 83.94 144 ASP A O 1
ATOM 1116 N N . ARG A 1 145 ? -8.823 9.397 9.726 1.00 86.75 145 ARG A N 1
ATOM 1117 C CA . ARG A 1 145 ? -7.698 10.295 9.464 1.00 86.75 145 ARG A CA 1
ATOM 1118 C C . ARG A 1 145 ? -6.917 9.862 8.229 1.00 86.75 145 ARG A C 1
ATOM 1120 O O . ARG A 1 145 ? -6.631 10.693 7.382 1.00 86.75 145 ARG A O 1
ATOM 1127 N N . PHE A 1 146 ? -6.651 8.564 8.073 1.00 86.12 146 PHE A N 1
ATOM 1128 C CA . PHE A 1 146 ? -6.013 8.034 6.867 1.00 86.12 146 PHE A CA 1
ATOM 1129 C C . PHE A 1 146 ? -6.807 8.398 5.603 1.00 86.12 146 PHE A C 1
ATOM 1131 O O . PHE A 1 146 ? -6.230 8.689 4.565 1.00 86.12 146 PHE A O 1
ATOM 1138 N N . ARG A 1 147 ? -8.142 8.418 5.676 1.00 79.75 147 ARG A N 1
ATOM 1139 C CA . ARG A 1 147 ? -8.995 8.804 4.543 1.00 79.75 147 ARG A CA 1
ATOM 1140 C C . ARG A 1 147 ? -8.954 10.300 4.260 1.00 79.75 147 ARG A C 1
ATOM 1142 O O . ARG A 1 147 ? -8.897 10.676 3.097 1.00 79.75 147 ARG A O 1
ATOM 1149 N N . GLN A 1 148 ? -9.005 11.121 5.302 1.00 81.62 148 GLN A N 1
ATOM 1150 C CA . GLN A 1 148 ? -8.992 12.579 5.180 1.00 81.62 148 GLN A CA 1
ATOM 1151 C C . GLN A 1 148 ? -7.641 13.100 4.693 1.00 81.62 148 GLN A C 1
ATOM 1153 O O . GLN A 1 148 ? -7.610 13.921 3.783 1.00 81.62 148 GLN A O 1
ATOM 1158 N N . ASP A 1 149 ? -6.550 12.597 5.271 1.00 81.25 149 ASP A N 1
ATOM 1159 C CA . ASP A 1 149 ? -5.197 13.087 5.006 1.00 81.25 149 ASP A CA 1
ATOM 1160 C C . ASP A 1 149 ? -4.685 12.618 3.636 1.00 81.25 149 ASP A C 1
ATOM 1162 O O . ASP A 1 149 ? -3.921 13.330 2.991 1.00 81.25 149 ASP A O 1
ATOM 1166 N N . PHE A 1 150 ? -5.102 11.429 3.185 1.00 75.31 150 PHE A N 1
ATOM 1167 C CA . PHE A 1 150 ? -4.468 10.768 2.044 1.00 75.31 150 PHE A CA 1
ATOM 1168 C C . PHE A 1 150 ? -5.387 10.469 0.864 1.00 75.31 150 PHE A C 1
ATOM 1170 O O . PHE A 1 150 ? -4.872 10.105 -0.191 1.00 75.31 150 PHE A O 1
ATOM 1177 N N . ASN A 1 151 ? -6.713 10.563 1.034 1.00 75.81 151 ASN A N 1
ATOM 1178 C CA . ASN A 1 151 ? -7.710 10.201 0.021 1.00 75.81 151 ASN A CA 1
ATOM 1179 C C . ASN A 1 151 ? -7.298 8.938 -0.773 1.00 75.81 151 ASN A C 1
ATOM 1181 O O . ASN A 1 151 ? -7.109 9.024 -1.987 1.00 75.81 151 ASN A O 1
ATOM 1185 N N . PRO A 1 152 ? -7.073 7.785 -0.098 1.00 74.81 152 PRO A N 1
ATOM 1186 C CA . PRO A 1 152 ? -6.571 6.581 -0.757 1.00 74.81 152 PRO A CA 1
ATOM 1187 C C . PRO A 1 152 ? -7.444 6.255 -1.967 1.00 74.81 152 PRO A C 1
ATOM 1189 O O . PRO A 1 152 ? -8.622 6.582 -1.957 1.00 74.81 152 PRO A O 1
ATOM 1192 N N . GLU A 1 153 ? -6.930 5.597 -3.001 1.00 68.88 153 GLU A N 1
ATOM 1193 C CA . GLU A 1 153 ? -7.678 5.420 -4.262 1.00 68.88 153 GLU A CA 1
ATOM 1194 C C . GLU A 1 153 ? -7.898 3.951 -4.637 1.00 68.88 153 GLU A C 1
ATOM 1196 O O . GLU A 1 153 ? -8.997 3.535 -5.019 1.00 68.88 153 GLU A O 1
ATOM 1201 N N . PHE A 1 154 ? -6.860 3.130 -4.496 1.00 74.12 154 PHE A N 1
ATOM 1202 C CA . PHE A 1 154 ? -6.900 1.691 -4.746 1.00 74.12 154 PHE A CA 1
ATOM 1203 C C . PHE A 1 154 ? -5.817 0.977 -3.938 1.00 74.12 154 PHE A C 1
ATOM 1205 O O . PHE A 1 154 ? -4.963 1.619 -3.323 1.00 74.12 154 PHE A O 1
ATOM 1212 N N . SER A 1 155 ? -5.844 -0.356 -3.953 1.00 76.25 155 SER A N 1
ATOM 1213 C CA . SER A 1 155 ? -4.768 -1.148 -3.375 1.00 76.25 155 SER A CA 1
ATOM 1214 C C . SER A 1 155 ? -4.380 -2.360 -4.218 1.00 76.25 155 SER A C 1
ATOM 1216 O O . SER A 1 155 ? -5.184 -2.891 -4.981 1.00 76.25 155 SER A O 1
ATOM 1218 N N . VAL A 1 156 ? -3.126 -2.793 -4.077 1.00 80.19 156 VAL A N 1
ATOM 1219 C CA . VAL A 1 156 ? -2.559 -4.007 -4.683 1.00 80.19 156 VAL A CA 1
ATOM 1220 C C . VAL A 1 156 ? -2.095 -4.924 -3.566 1.00 80.19 156 VAL A C 1
ATOM 1222 O O . VAL A 1 156 ? -1.359 -4.486 -2.685 1.00 80.19 156 VAL A O 1
ATOM 1225 N N . THR A 1 157 ? -2.485 -6.195 -3.592 1.00 80.38 157 THR A N 1
ATOM 1226 C CA . THR A 1 157 ? -2.031 -7.184 -2.604 1.00 80.38 157 THR A CA 1
ATOM 1227 C C . THR A 1 157 ? -1.565 -8.465 -3.281 1.00 80.38 157 THR A C 1
ATOM 1229 O O . THR A 1 157 ? -1.938 -8.759 -4.418 1.00 80.38 157 THR A O 1
ATOM 1232 N N . ARG A 1 158 ? -0.754 -9.245 -2.573 1.00 79.69 158 ARG A N 1
ATOM 1233 C CA . ARG A 1 158 ? -0.339 -10.580 -2.999 1.00 79.69 158 ARG A CA 1
ATOM 1234 C C . ARG A 1 158 ? -1.414 -11.606 -2.618 1.00 79.69 158 ARG A C 1
ATOM 1236 O O . ARG A 1 158 ? -2.017 -11.493 -1.553 1.00 79.69 158 ARG A O 1
ATOM 1243 N N . VAL A 1 159 ? -1.666 -12.572 -3.500 1.00 76.12 159 VAL A N 1
ATOM 1244 C CA . VAL A 1 159 ? -2.569 -13.718 -3.275 1.00 76.12 159 VAL A CA 1
ATOM 1245 C C . VAL A 1 159 ? -1.853 -14.815 -2.499 1.00 76.12 159 VAL A C 1
ATOM 1247 O O . VAL A 1 159 ? -0.672 -15.088 -2.819 1.00 76.12 159 VAL A O 1
#

Nearest PDB structures (foldseek):
  1cv8-assembly1_A-2  TM=5.355E-01  e=1.022E-01  Staphylococcus aureus
  7oje-assembly2_C  TM=5.603E-01  e=1.284E+00  Tribolium castaneum
  6ei1-assembly1_A  TM=4.465E-01  e=7.225E-01  Homo sapiens
  7oje-assembly1_A  TM=4.746E-01  e=1.712E+00  Tribolium castaneum
  6fge-assembly1_A  TM=3.290E-01  e=4.560E-01  Homo sapiens

Solvent-accessible surface area (backbone atoms only — not comparable to full-atom values): 8752 Å² total; per-residue (Å²): 133,66,50,70,51,77,56,98,82,22,46,31,40,15,39,99,69,78,54,90,74,57,58,57,49,64,90,89,64,90,50,40,54,22,44,23,47,9,40,43,54,74,42,54,32,66,64,44,46,77,71,50,61,85,81,38,70,74,70,84,57,90,38,73,39,49,54,48,42,48,51,54,49,43,66,38,89,92,38,40,56,60,43,73,55,77,45,83,73,58,91,77,71,44,79,71,61,45,39,64,45,40,42,17,21,30,41,31,71,98,45,30,28,27,39,21,28,44,25,46,38,91,97,50,78,46,26,36,33,31,34,36,32,80,76,56,45,77,47,76,45,41,48,68,53,51,43,70,78,30,54,60,52,33,32,37,21,44,112